Protein AF-A0A225WU17-F1 (afdb_monomer_lite)

Sequence (122 aa):
MVSLHHENFSYNLESVQRGAGGCVMAYMNGITTISKKMLLMAFPDIQKGDNGAKLASLAAKLLGQQLVVPGELCFHFDDTNSRIVSARYEADMLTPLLKLLQDVEEASIVLNSALGIHHWSS

Foldseek 3Di:
DFQPLFPDWDKDWDDWDQDPQQKIKTKIKIKGFCAPSSLCQFCVCLPDPPVVVVSVVLCVLRHRDIFTKIKMKIFHADPPPRDTPDIWIDIHPLVRLCVSVVDNVSSVSCCPTSNNGDTDDD

Secondary structure (DSSP, 8-state):
---TT-TTEEEEEEEEEE-GGGEEEEEEEEEEE--HHHHHHH-TTTTSHHHHHHHHHHHHHHTTPEEEEEEEEEEEEETTTTEEEEEEEEE--HHHHHHHH--HHHHHHHHTSTTS-PPP--

Radius of gyration: 17.22 Å; chains: 1; bounding box: 43×25×47 Å

Structure (mmCIF, N/CA/C/O backbone):
data_AF-A0A225WU17-F1
#
_entry.id   AF-A0A225WU17-F1
#
loop_
_atom_site.group_PDB
_atom_site.id
_atom_site.type_symbol
_atom_site.label_atom_id
_atom_site.label_alt_id
_atom_site.label_comp_id
_atom_site.label_asym_id
_atom_site.label_entity_id
_atom_site.label_seq_id
_atom_site.pdbx_PDB_ins_code
_atom_site.Cartn_x
_atom_site.Cartn_y
_atom_site.Cartn_z
_atom_site.occupancy
_atom_site.B_iso_or_equiv
_atom_site.auth_seq_id
_atom_site.auth_comp_id
_atom_site.auth_asym_id
_atom_site.auth_atom_id
_atom_site.pdbx_PDB_model_num
ATOM 1 N N . MET A 1 1 ? 11.611 2.889 -0.720 1.00 45.22 1 MET A N 1
ATOM 2 C CA . MET A 1 1 ? 11.847 2.272 0.604 1.00 45.22 1 MET A CA 1
ATOM 3 C C . MET A 1 1 ? 10.486 2.129 1.269 1.00 45.22 1 MET A C 1
ATOM 5 O O . MET A 1 1 ? 9.765 3.118 1.282 1.00 45.22 1 MET A O 1
ATOM 9 N N . VAL A 1 2 ? 10.092 0.930 1.716 1.00 48.41 2 V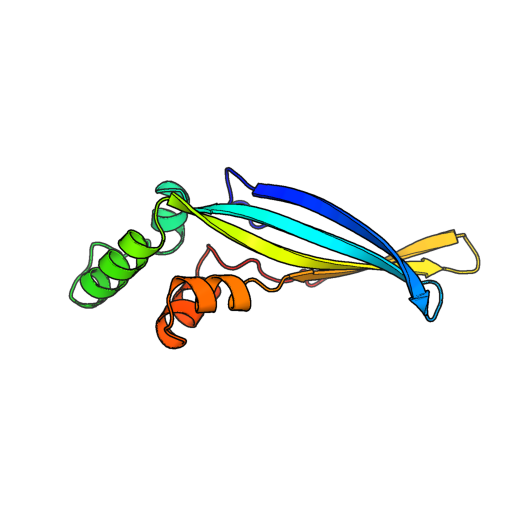AL A N 1
ATOM 10 C CA . VAL A 1 2 ? 8.849 0.746 2.494 1.00 48.41 2 VAL A CA 1
ATOM 11 C C . VAL A 1 2 ? 8.968 1.553 3.776 1.00 48.41 2 VAL A C 1
ATOM 13 O O . VAL A 1 2 ? 10.038 1.581 4.381 1.00 48.41 2 VAL A O 1
ATOM 16 N N . SER A 1 3 ? 7.886 2.230 4.150 1.00 48.53 3 SER A N 1
ATOM 17 C CA . SER A 1 3 ? 7.726 2.907 5.435 1.00 48.53 3 SER A CA 1
ATOM 18 C C . SER A 1 3 ? 8.344 2.075 6.576 1.00 48.53 3 SER A C 1
ATOM 20 O O . SER A 1 3 ? 8.054 0.885 6.708 1.00 48.53 3 SER A O 1
ATOM 22 N N . LEU A 1 4 ? 9.175 2.708 7.419 1.00 55.69 4 LEU A N 1
ATOM 23 C CA . LEU A 1 4 ? 9.822 2.120 8.612 1.00 55.69 4 LEU A CA 1
ATOM 24 C C . LEU A 1 4 ? 8.825 1.514 9.623 1.00 55.69 4 LEU A C 1
ATOM 26 O O . LEU A 1 4 ? 9.229 0.929 10.627 1.00 55.69 4 LEU A O 1
ATOM 30 N N . HIS A 1 5 ? 7.525 1.678 9.384 1.00 60.84 5 HIS A N 1
ATOM 31 C CA . HIS A 1 5 ? 6.455 1.356 10.310 1.00 60.84 5 HIS A CA 1
ATOM 32 C C . HIS A 1 5 ? 5.829 -0.025 10.085 1.00 60.84 5 HIS A C 1
ATOM 34 O O . HIS A 1 5 ? 5.174 -0.523 10.999 1.00 60.84 5 HIS A O 1
ATOM 40 N N . HIS A 1 6 ? 6.035 -0.674 8.931 1.00 58.34 6 HIS A N 1
ATOM 41 C CA . HIS A 1 6 ? 5.503 -2.020 8.695 1.00 58.34 6 HIS A CA 1
ATOM 42 C C . HIS A 1 6 ? 6.436 -3.102 9.254 1.00 58.34 6 HIS A C 1
ATOM 44 O O . HIS A 1 6 ? 7.456 -3.433 8.658 1.00 58.34 6 HIS A O 1
ATOM 50 N N . GLU A 1 7 ? 6.057 -3.699 10.385 1.00 63.69 7 GLU A N 1
ATOM 51 C CA . GLU A 1 7 ? 6.855 -4.750 11.042 1.00 63.69 7 GLU A CA 1
ATOM 52 C C . GLU A 1 7 ? 6.803 -6.097 10.308 1.00 63.69 7 GLU A C 1
ATOM 54 O O . GLU A 1 7 ? 7.759 -6.861 10.352 1.00 63.69 7 GLU A O 1
ATOM 59 N N . ASN A 1 8 ? 5.698 -6.371 9.608 1.00 67.38 8 ASN A N 1
ATOM 60 C CA . ASN A 1 8 ? 5.454 -7.622 8.889 1.00 67.38 8 ASN A CA 1
ATOM 61 C C . ASN A 1 8 ? 5.223 -7.342 7.405 1.00 67.38 8 ASN A C 1
ATOM 63 O O . ASN A 1 8 ? 4.150 -7.639 6.883 1.00 67.38 8 ASN A O 1
ATOM 67 N N . PHE A 1 9 ? 6.179 -6.683 6.752 1.00 74.81 9 PHE A N 1
ATOM 68 C CA . PHE A 1 9 ? 6.116 -6.429 5.316 1.00 74.81 9 PHE A CA 1
ATOM 69 C C . PHE A 1 9 ? 6.952 -7.458 4.555 1.00 74.81 9 PHE A C 1
ATOM 71 O O . PHE A 1 9 ? 8.141 -7.613 4.819 1.00 74.81 9 PHE A O 1
ATOM 78 N N . SER A 1 10 ? 6.344 -8.141 3.590 1.00 83.38 10 SER A N 1
ATOM 79 C CA . SER A 1 10 ? 7.046 -9.026 2.654 1.00 83.38 10 SER A CA 1
ATOM 80 C C . SER A 1 10 ? 6.680 -8.670 1.221 1.00 83.38 10 SER A C 1
ATOM 82 O O . SER A 1 10 ? 5.649 -8.048 0.982 1.00 83.38 10 SER A O 1
ATOM 84 N N . TYR A 1 11 ? 7.530 -9.045 0.270 1.00 82.88 11 TYR A N 1
ATOM 85 C CA . TYR A 1 11 ? 7.288 -8.821 -1.148 1.00 82.88 11 TYR A CA 1
ATOM 86 C C . TYR A 1 11 ? 7.380 -10.128 -1.911 1.00 82.88 11 TYR A C 1
ATOM 88 O O . TYR A 1 11 ? 8.378 -10.839 -1.803 1.00 82.88 11 TYR A O 1
ATOM 96 N N . ASN A 1 12 ? 6.375 -10.384 -2.737 1.00 88.81 12 ASN A N 1
ATOM 97 C CA . ASN A 1 12 ? 6.405 -11.450 -3.722 1.00 88.81 12 ASN A CA 1
ATOM 98 C C . ASN A 1 12 ? 6.597 -10.831 -5.099 1.00 88.81 12 ASN A C 1
ATOM 100 O O . ASN A 1 12 ? 5.781 -10.019 -5.528 1.00 88.81 12 ASN A O 1
ATOM 104 N N . LEU A 1 13 ? 7.674 -11.207 -5.784 1.00 90.25 13 LEU A N 1
ATOM 105 C CA . LEU A 1 13 ? 7.861 -10.867 -7.189 1.00 90.25 13 LEU A CA 1
ATOM 106 C C . LEU A 1 13 ? 6.945 -11.759 -8.028 1.00 90.25 13 LEU A C 1
ATOM 108 O O . LEU A 1 13 ? 7.077 -12.980 -7.993 1.00 90.25 13 LEU A O 1
ATOM 112 N N . GLU A 1 14 ? 6.031 -11.154 -8.774 1.00 93.25 14 GLU A N 1
ATOM 113 C CA . GLU A 1 14 ? 5.071 -11.886 -9.599 1.00 93.25 14 GLU A CA 1
ATOM 114 C C . GLU A 1 14 ? 5.588 -12.106 -11.013 1.00 93.25 14 GLU A C 1
ATOM 116 O O . GLU A 1 14 ? 5.507 -13.209 -11.551 1.00 93.25 14 GLU A O 1
ATOM 121 N N . SER A 1 15 ? 6.133 -11.059 -11.632 1.00 92.62 15 SER A N 1
ATOM 122 C CA . SER A 1 15 ? 6.717 -11.172 -12.963 1.00 92.62 15 SER A CA 1
ATOM 123 C C . SER A 1 15 ? 7.758 -10.093 -13.221 1.00 92.62 15 SER A C 1
ATOM 125 O O . SER A 1 15 ? 7.751 -9.028 -12.603 1.00 92.62 15 SER A O 1
ATOM 127 N N . VAL A 1 16 ? 8.658 -10.385 -14.158 1.00 93.62 16 VAL A N 1
ATOM 128 C CA . VAL A 1 16 ? 9.625 -9.431 -14.701 1.00 93.62 16 VAL A CA 1
ATOM 129 C C . VAL A 1 16 ? 9.513 -9.459 -16.211 1.00 93.62 16 VAL A C 1
ATOM 131 O O . VAL A 1 16 ? 9.494 -10.530 -16.819 1.00 93.62 16 VAL A O 1
ATOM 134 N N . GLN A 1 17 ? 9.424 -8.283 -16.816 1.00 93.25 17 GLN A N 1
ATOM 135 C CA . GLN A 1 17 ? 9.181 -8.123 -18.241 1.00 93.25 17 GLN A CA 1
ATOM 136 C C . GLN A 1 17 ? 10.062 -7.004 -18.797 1.00 93.25 17 GLN A C 1
ATOM 138 O O . GLN A 1 17 ? 10.405 -6.048 -18.100 1.00 93.25 17 GLN A O 1
ATOM 143 N N . ARG A 1 18 ? 10.439 -7.115 -20.074 1.00 87.19 18 ARG A N 1
ATOM 144 C CA . ARG A 1 18 ? 11.096 -6.010 -20.781 1.00 87.19 18 ARG A CA 1
ATOM 145 C C . ARG A 1 18 ? 10.033 -4.995 -21.190 1.00 87.19 18 ARG A C 1
ATOM 147 O O . ARG A 1 18 ? 9.121 -5.334 -21.938 1.00 87.19 18 ARG A O 1
ATOM 154 N N . GLY A 1 19 ? 10.159 -3.776 -20.684 1.00 80.44 19 GLY A N 1
ATOM 155 C CA . GLY A 1 19 ? 9.372 -2.621 -21.095 1.00 80.44 19 GLY A CA 1
ATOM 156 C C . GLY A 1 19 ? 9.949 -1.939 -22.338 1.00 80.44 19 GLY A C 1
ATOM 157 O O . GLY A 1 19 ? 10.966 -2.354 -22.900 1.00 80.44 19 GLY A O 1
ATOM 158 N N . ALA A 1 20 ? 9.290 -0.868 -22.774 1.00 78.88 20 ALA A N 1
ATOM 159 C CA . ALA A 1 20 ? 9.787 -0.020 -23.854 1.00 78.88 20 ALA A CA 1
ATOM 160 C C . ALA A 1 20 ? 11.040 0.770 -23.421 1.00 78.88 20 ALA A C 1
ATOM 162 O O . ALA A 1 20 ? 11.259 0.998 -22.232 1.00 78.88 20 ALA A O 1
ATOM 163 N N . GLY A 1 21 ? 11.860 1.195 -24.390 1.00 77.44 21 GLY A N 1
ATOM 164 C CA . GLY A 1 21 ? 12.985 2.110 -24.143 1.00 77.44 21 GLY A CA 1
ATOM 165 C C . GLY A 1 21 ? 14.038 1.585 -23.161 1.00 77.44 21 GLY A C 1
ATOM 166 O O . GLY A 1 21 ? 14.557 2.356 -22.363 1.00 77.44 21 GLY A O 1
ATOM 167 N N . GLY A 1 22 ? 14.291 0.272 -23.152 1.00 76.25 22 GLY A N 1
ATOM 168 C CA . GLY A 1 22 ? 15.276 -0.333 -22.251 1.00 76.25 22 GLY A CA 1
ATOM 169 C C . GLY A 1 22 ? 14.830 -0.435 -20.786 1.00 76.25 22 GLY A C 1
ATOM 170 O O . GLY A 1 22 ? 15.641 -0.831 -19.948 1.00 76.25 22 GLY A O 1
ATOM 171 N N . CYS A 1 23 ? 13.565 -0.122 -20.451 1.00 83.69 23 CYS A N 1
ATOM 172 C CA . CYS A 1 23 ? 13.056 -0.353 -19.096 1.00 83.69 23 CYS A CA 1
ATOM 173 C C . CYS A 1 23 ? 12.876 -1.855 -18.819 1.00 83.69 23 CYS A C 1
ATOM 175 O O . CYS A 1 23 ? 12.451 -2.631 -19.67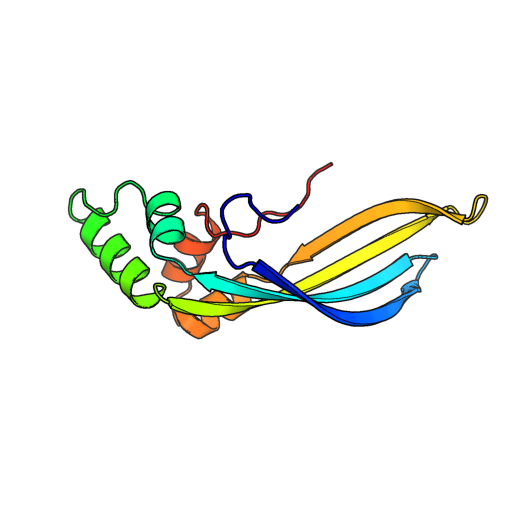7 1.00 83.69 23 CYS A O 1
ATOM 177 N N . VAL A 1 24 ? 13.159 -2.266 -17.586 1.00 90.81 24 VAL A N 1
ATOM 178 C CA . VAL A 1 24 ? 12.744 -3.553 -17.025 1.00 90.81 24 VAL A CA 1
ATOM 179 C C . VAL A 1 24 ? 11.636 -3.291 -16.014 1.00 90.81 24 VAL A C 1
ATOM 181 O O . VAL A 1 24 ? 11.866 -2.617 -15.011 1.00 90.81 24 VAL A O 1
ATOM 184 N N . MET A 1 25 ? 10.449 -3.831 -16.285 1.00 93.31 25 MET A N 1
ATOM 185 C CA . MET A 1 25 ? 9.290 -3.765 -15.398 1.00 93.31 25 MET A CA 1
ATOM 186 C C . MET A 1 25 ? 9.278 -4.992 -14.493 1.00 93.31 25 MET A C 1
ATOM 188 O O . MET A 1 25 ? 9.352 -6.122 -14.977 1.00 93.31 25 MET A O 1
ATOM 192 N N . ALA A 1 26 ? 9.145 -4.779 -13.192 1.00 92.94 26 ALA A N 1
ATOM 193 C CA . ALA A 1 26 ? 8.880 -5.820 -12.215 1.00 92.94 26 ALA A CA 1
ATOM 194 C C . ALA A 1 26 ? 7.534 -5.550 -11.539 1.00 92.94 26 ALA A C 1
ATOM 196 O O . ALA A 1 26 ? 7.288 -4.443 -11.064 1.00 92.94 26 ALA A O 1
ATOM 197 N N . TYR A 1 27 ? 6.684 -6.570 -11.488 1.00 93.19 27 TYR A N 1
ATOM 198 C CA . TYR A 1 27 ? 5.399 -6.537 -10.795 1.00 93.19 27 TYR A CA 1
ATOM 199 C C . TYR A 1 27 ? 5.524 -7.319 -9.499 1.00 93.19 27 TYR A C 1
ATOM 201 O O . TYR A 1 27 ? 6.027 -8.446 -9.498 1.00 93.19 27 TYR A O 1
ATOM 209 N N . MET A 1 28 ? 5.100 -6.720 -8.394 1.00 91.75 28 MET A N 1
ATOM 210 C CA . MET A 1 28 ? 5.302 -7.259 -7.057 1.00 91.75 28 MET A CA 1
ATOM 211 C C . MET A 1 28 ? 4.077 -7.047 -6.182 1.00 91.75 28 MET A C 1
ATOM 213 O O . MET A 1 28 ? 3.435 -6.009 -6.240 1.00 91.75 28 MET A O 1
ATOM 217 N N . ASN A 1 29 ? 3.802 -8.007 -5.311 1.00 91.69 29 ASN A N 1
ATOM 218 C CA . ASN A 1 29 ? 2.770 -7.892 -4.295 1.00 91.69 29 ASN A CA 1
ATOM 219 C C . ASN A 1 29 ? 3.418 -7.711 -2.926 1.00 91.69 29 ASN A C 1
ATOM 221 O O . ASN A 1 29 ? 4.102 -8.604 -2.421 1.00 91.69 29 ASN A O 1
ATOM 225 N N . GLY A 1 30 ? 3.205 -6.540 -2.332 1.00 89.38 30 GLY A N 1
ATOM 226 C CA . GLY A 1 30 ? 3.535 -6.260 -0.945 1.00 89.38 30 GLY A CA 1
ATOM 227 C C . GLY A 1 30 ? 2.484 -6.859 -0.024 1.00 89.38 30 GLY A C 1
ATOM 228 O O . GLY A 1 30 ? 1.306 -6.550 -0.147 1.00 89.38 30 GLY A O 1
ATOM 229 N N . ILE A 1 31 ? 2.880 -7.715 0.905 1.00 90.31 31 ILE A N 1
ATOM 230 C CA . ILE A 1 31 ? 1.967 -8.323 1.871 1.00 90.31 31 ILE A CA 1
ATOM 231 C C . ILE A 1 31 ? 2.281 -7.745 3.234 1.00 90.31 31 ILE A C 1
ATOM 233 O O . ILE A 1 31 ? 3.420 -7.821 3.702 1.00 90.31 31 ILE A O 1
ATOM 237 N N . THR A 1 32 ? 1.262 -7.194 3.886 1.00 88.75 32 THR A N 1
ATOM 238 C CA . THR A 1 32 ? 1.403 -6.660 5.234 1.00 88.75 32 THR A CA 1
ATOM 239 C C . THR A 1 32 ? 0.212 -6.981 6.110 1.00 88.75 32 THR A C 1
ATOM 241 O O . THR A 1 32 ? -0.927 -6.909 5.670 1.00 88.75 32 THR A O 1
ATOM 244 N N . THR A 1 33 ? 0.475 -7.346 7.363 1.00 92.81 33 THR A N 1
ATOM 245 C CA . THR A 1 33 ? -0.570 -7.520 8.380 1.00 92.81 33 THR A CA 1
ATOM 246 C C . THR A 1 33 ? -0.545 -6.330 9.325 1.00 92.81 33 THR A C 1
ATOM 248 O O . THR A 1 33 ? 0.487 -6.061 9.943 1.00 92.81 33 THR A O 1
ATOM 251 N N . ILE A 1 34 ? -1.668 -5.622 9.443 1.00 92.19 34 ILE A N 1
ATOM 252 C CA . ILE A 1 34 ? -1.764 -4.399 10.242 1.00 92.19 34 ILE A CA 1
ATOM 253 C C . ILE A 1 34 ? -1.702 -4.753 11.731 1.00 92.19 34 ILE A C 1
ATOM 255 O O . ILE A 1 34 ? -2.637 -5.318 12.302 1.00 92.19 34 ILE A O 1
ATOM 259 N N . SER A 1 35 ? -0.585 -4.414 12.375 1.00 91.75 35 SER A N 1
ATOM 260 C CA . SER A 1 35 ? -0.375 -4.671 13.799 1.00 91.75 35 SER A CA 1
ATOM 261 C C . SER A 1 35 ? -0.958 -3.558 14.676 1.00 91.75 35 SER A C 1
ATOM 263 O O . SER A 1 35 ? -1.157 -2.418 14.248 1.00 91.75 35 SER A O 1
ATOM 265 N N . LYS A 1 36 ? -1.168 -3.859 15.964 1.00 91.75 36 LYS A N 1
ATOM 266 C CA . LYS A 1 36 ? -1.566 -2.852 16.961 1.00 91.75 36 LYS A CA 1
ATOM 267 C C . LYS A 1 36 ? -0.581 -1.681 17.016 1.00 91.75 36 LYS A C 1
ATOM 269 O O . LYS A 1 36 ? -1.000 -0.538 17.165 1.00 91.75 36 LYS A O 1
ATOM 274 N N . LYS A 1 37 ? 0.721 -1.951 16.886 1.00 90.12 37 LYS A N 1
ATOM 275 C CA . LYS A 1 37 ? 1.754 -0.910 16.905 1.00 90.12 37 LYS A CA 1
ATOM 276 C C . LYS A 1 37 ? 1.643 0.013 15.692 1.00 90.12 37 LYS A C 1
ATOM 278 O O . LYS A 1 37 ? 1.741 1.224 15.858 1.00 90.12 37 LYS A O 1
ATOM 283 N N . MET A 1 38 ? 1.368 -0.536 14.509 1.00 89.44 38 MET A N 1
ATOM 284 C CA . MET A 1 38 ? 1.131 0.257 13.299 1.00 89.44 38 MET A CA 1
ATOM 285 C C . MET A 1 38 ? -0.058 1.208 13.461 1.00 89.44 38 MET A C 1
ATOM 287 O O . MET A 1 38 ? 0.041 2.378 13.107 1.00 89.44 38 MET A O 1
ATOM 291 N N . LEU A 1 39 ? -1.144 0.743 14.084 1.00 91.44 39 LEU A N 1
ATOM 292 C CA . LEU A 1 39 ? -2.320 1.574 14.361 1.00 91.44 39 LEU A CA 1
ATOM 293 C C . LEU A 1 39 ? -2.048 2.687 15.373 1.00 91.44 39 LEU A C 1
ATOM 295 O O . LEU A 1 39 ? -2.520 3.801 15.182 1.00 91.44 39 LEU A O 1
ATOM 299 N N . LEU A 1 40 ? -1.263 2.416 16.419 1.00 88.75 40 LEU A N 1
ATOM 300 C CA . LEU A 1 40 ? -0.871 3.446 17.389 1.00 88.75 40 LEU A CA 1
ATOM 301 C C . LEU A 1 40 ? 0.004 4.537 16.758 1.00 88.75 40 LEU A C 1
ATOM 303 O O . LEU A 1 40 ? -0.093 5.693 17.153 1.00 88.75 40 LEU A O 1
ATOM 307 N N . MET A 1 41 ? 0.839 4.181 15.777 1.00 87.00 41 MET A N 1
ATOM 308 C CA . MET A 1 41 ? 1.629 5.159 15.020 1.00 87.00 41 MET A CA 1
ATOM 309 C C . MET A 1 41 ? 0.767 5.953 14.033 1.00 87.00 41 MET A C 1
ATOM 311 O O . MET A 1 41 ? 0.968 7.152 13.875 1.00 87.00 41 MET A O 1
ATOM 315 N N . ALA A 1 42 ? -0.189 5.296 13.377 1.00 87.88 42 ALA A N 1
ATOM 316 C CA . ALA A 1 42 ? -1.073 5.923 12.399 1.00 87.88 42 ALA A CA 1
ATOM 317 C C . ALA A 1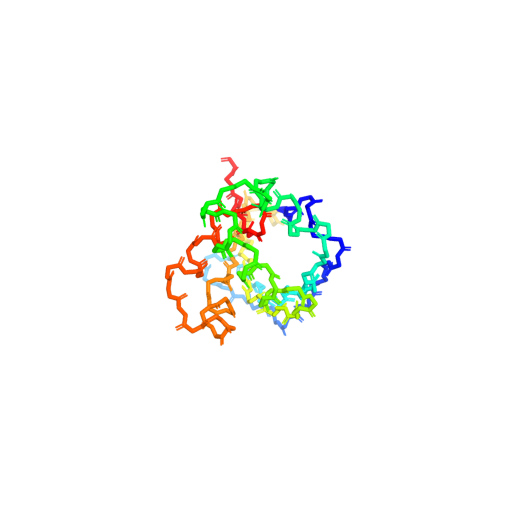 42 ? -2.117 6.849 13.033 1.00 87.88 42 ALA A C 1
ATOM 319 O O . ALA A 1 42 ? -2.466 7.874 12.452 1.00 87.88 42 ALA A O 1
ATOM 320 N N . PHE A 1 43 ? -2.590 6.501 14.229 1.00 88.81 43 PHE A N 1
ATOM 321 C CA . PHE A 1 43 ? -3.644 7.210 14.945 1.00 88.81 43 PHE A CA 1
ATOM 322 C C . PHE A 1 43 ? -3.208 7.500 16.391 1.00 88.81 43 PHE A C 1
ATOM 324 O O . PHE A 1 43 ? -3.743 6.908 17.331 1.00 88.81 43 PHE A O 1
ATOM 331 N N . PRO A 1 44 ? -2.239 8.406 16.611 1.00 82.12 44 PRO A N 1
ATOM 332 C CA . PRO A 1 44 ? -1.719 8.689 17.952 1.00 82.12 44 PRO A CA 1
ATOM 333 C C . PRO A 1 44 ? -2.784 9.263 18.901 1.00 82.12 44 PRO A C 1
ATOM 335 O O . PRO A 1 44 ? -2.725 9.042 20.108 1.00 82.12 44 PRO A O 1
ATOM 338 N N . ASP A 1 45 ? -3.799 9.944 18.362 1.00 81.06 45 ASP A N 1
ATOM 339 C CA . ASP A 1 45 ? -4.873 10.582 19.130 1.00 81.06 45 ASP A CA 1
ATOM 340 C C . ASP A 1 45 ? -6.141 9.718 19.268 1.00 81.06 45 ASP A C 1
ATOM 342 O O . ASP A 1 45 ? -7.212 10.234 19.584 1.00 81.06 45 ASP A O 1
ATOM 346 N N . ILE A 1 46 ? -6.044 8.394 19.085 1.00 77.31 46 ILE A N 1
ATOM 347 C CA . ILE A 1 46 ? -7.200 7.474 19.111 1.00 77.31 46 ILE A CA 1
ATOM 348 C C . ILE A 1 46 ? -8.040 7.535 20.399 1.00 77.31 46 ILE A C 1
ATOM 350 O O . ILE A 1 46 ? -9.191 7.114 20.412 1.00 77.31 46 ILE A O 1
ATOM 354 N N . GLN A 1 47 ? -7.477 8.064 21.488 1.00 69.69 47 GLN A N 1
ATOM 355 C CA . GLN A 1 47 ? -8.132 8.181 22.794 1.00 69.69 47 GLN A CA 1
ATOM 356 C C . GLN A 1 47 ? -8.699 9.586 23.086 1.00 69.69 47 GLN A C 1
ATOM 358 O O . GLN A 1 47 ? -9.189 9.817 24.190 1.00 69.69 47 GLN A O 1
ATOM 363 N N . LYS A 1 48 ? -8.636 10.544 22.145 1.00 71.12 48 LYS A N 1
ATOM 364 C CA . LYS A 1 48 ? -9.059 11.939 22.377 1.00 71.12 48 LYS A CA 1
ATOM 365 C C . LYS A 1 48 ? -10.395 12.285 21.700 1.00 71.12 48 LYS A C 1
ATOM 367 O O . LYS A 1 48 ? -10.456 12.438 20.483 1.00 71.12 48 LYS A O 1
ATOM 372 N N . GLY A 1 49 ? -11.432 12.522 22.510 1.00 64.94 49 GLY A N 1
ATOM 373 C CA . GLY A 1 49 ? -12.706 13.140 22.096 1.00 64.94 49 GLY A CA 1
ATOM 374 C C . GLY A 1 49 ? -13.505 12.365 21.036 1.00 64.94 49 GLY A C 1
ATOM 375 O O . GLY A 1 49 ? -13.233 11.195 20.773 1.00 64.94 49 GLY A O 1
ATOM 376 N N . ASP A 1 50 ? -14.481 13.030 20.408 1.00 65.19 50 ASP A N 1
ATOM 377 C CA . ASP A 1 50 ? -15.373 12.427 19.397 1.00 65.19 50 ASP A CA 1
ATOM 378 C C . ASP A 1 50 ? -14.619 11.923 18.152 1.00 65.19 50 ASP A C 1
ATOM 380 O O . ASP A 1 50 ? -14.951 10.874 17.595 1.00 65.19 50 ASP A O 1
ATOM 384 N N . ASN A 1 51 ? -13.535 12.602 17.759 1.00 70.62 51 ASN A N 1
ATOM 385 C CA . ASN A 1 51 ? -12.644 12.126 16.695 1.00 70.62 51 ASN A CA 1
ATOM 386 C C . ASN A 1 51 ? -11.938 10.814 17.082 1.00 70.62 51 ASN A C 1
ATOM 388 O O . ASN A 1 51 ? -11.721 9.958 16.224 1.00 70.62 51 ASN A O 1
ATOM 392 N N . GLY A 1 52 ? -11.638 10.617 18.369 1.00 79.56 52 GLY A N 1
ATOM 393 C CA . GLY A 1 52 ? -11.084 9.372 18.896 1.00 79.56 52 GLY A CA 1
ATOM 394 C C . GLY A 1 52 ? -12.021 8.183 18.693 1.00 79.56 52 GLY A C 1
ATOM 395 O O . GLY A 1 52 ? -11.563 7.114 18.303 1.00 79.56 52 GLY A O 1
ATOM 396 N N . ALA A 1 53 ? -13.338 8.365 18.840 1.00 84.31 53 ALA A N 1
ATOM 397 C CA . ALA A 1 53 ? -14.308 7.290 18.616 1.00 84.31 53 ALA A CA 1
ATOM 398 C C . ALA A 1 53 ? -14.332 6.814 17.149 1.00 84.31 53 ALA A C 1
ATOM 400 O O . ALA A 1 53 ? -14.319 5.606 16.895 1.00 84.31 53 ALA A O 1
ATOM 401 N N . LYS A 1 54 ? -14.295 7.744 16.178 1.00 86.31 54 LYS A N 1
ATOM 402 C CA . LYS A 1 54 ? -14.212 7.405 14.742 1.00 86.31 54 LYS A CA 1
ATOM 403 C C . LYS A 1 54 ? -12.902 6.682 14.421 1.00 86.31 54 LYS A C 1
ATOM 405 O O . LYS A 1 54 ? -12.927 5.628 13.787 1.00 86.31 54 LYS A O 1
ATOM 410 N N . LEU A 1 55 ? -11.769 7.196 14.906 1.00 89.19 55 LEU A N 1
ATOM 411 C CA . LEU A 1 55 ? -10.462 6.569 14.685 1.00 89.19 55 LEU A CA 1
ATOM 412 C C . LEU A 1 55 ? -10.342 5.203 15.378 1.00 89.19 55 LEU A C 1
ATOM 414 O O . LEU A 1 55 ? -9.738 4.292 14.820 1.00 89.19 55 LEU A O 1
ATOM 418 N N . ALA A 1 56 ? -10.945 5.025 16.555 1.00 90.00 56 ALA A N 1
ATOM 419 C CA . ALA A 1 56 ? -10.967 3.749 17.264 1.00 90.00 56 ALA A CA 1
ATOM 420 C C . ALA A 1 56 ? -11.793 2.697 16.512 1.00 90.00 56 ALA A C 1
ATOM 422 O O . ALA A 1 56 ? -11.350 1.556 16.382 1.00 90.00 56 ALA A O 1
ATOM 423 N N . SER A 1 57 ? -12.952 3.086 15.969 1.00 92.12 57 SER A N 1
ATOM 424 C CA . SER A 1 57 ? -13.762 2.226 15.095 1.00 92.12 57 SER A CA 1
ATOM 425 C C . SER A 1 57 ? -12.985 1.814 13.840 1.00 92.12 57 SER A C 1
ATOM 427 O O . SER A 1 57 ? -12.897 0.629 13.517 1.00 92.12 57 SER A O 1
ATOM 429 N N . LEU A 1 58 ? -12.331 2.775 13.180 1.00 94.06 58 LEU A N 1
ATOM 430 C CA . LEU A 1 58 ? -11.497 2.518 12.007 1.00 94.06 58 LEU A CA 1
ATOM 431 C C . LEU A 1 58 ? -10.318 1.587 12.333 1.00 94.06 58 LEU A C 1
ATOM 433 O O . LEU A 1 58 ? -10.075 0.611 11.626 1.00 94.06 58 LEU A O 1
ATOM 437 N N . ALA A 1 59 ? -9.617 1.818 13.443 1.00 93.56 59 ALA A N 1
ATOM 438 C CA . ALA A 1 59 ? -8.532 0.949 13.884 1.00 93.56 59 ALA A CA 1
ATOM 439 C C . ALA A 1 59 ? -9.002 -0.466 14.232 1.00 93.56 59 ALA A C 1
ATOM 441 O O . ALA A 1 59 ? -8.278 -1.422 13.957 1.00 93.56 59 ALA A O 1
ATOM 442 N N . ALA A 1 60 ? -10.208 -0.624 14.782 1.00 94.62 60 ALA A N 1
ATOM 443 C CA . ALA A 1 60 ? -10.789 -1.939 15.033 1.00 94.62 60 ALA A CA 1
ATOM 444 C C . ALA A 1 60 ? -11.052 -2.712 13.729 1.00 94.62 60 ALA A C 1
ATOM 446 O O . ALA A 1 60 ? -10.788 -3.911 13.684 1.00 94.62 60 ALA A O 1
ATOM 447 N N . LYS A 1 61 ? -11.499 -2.036 12.658 1.00 95.81 61 LYS A N 1
ATOM 448 C CA . LYS A 1 61 ? -11.661 -2.652 11.325 1.00 95.81 61 LYS A CA 1
ATOM 449 C C . LYS A 1 61 ? -10.325 -3.110 10.731 1.00 95.81 61 LYS A C 1
ATOM 451 O O . LYS A 1 61 ? -10.271 -4.138 10.063 1.00 95.81 61 LYS A O 1
ATOM 456 N N . LEU A 1 62 ? -9.260 -2.342 10.964 1.00 95.44 62 LEU A N 1
ATOM 457 C CA . LEU A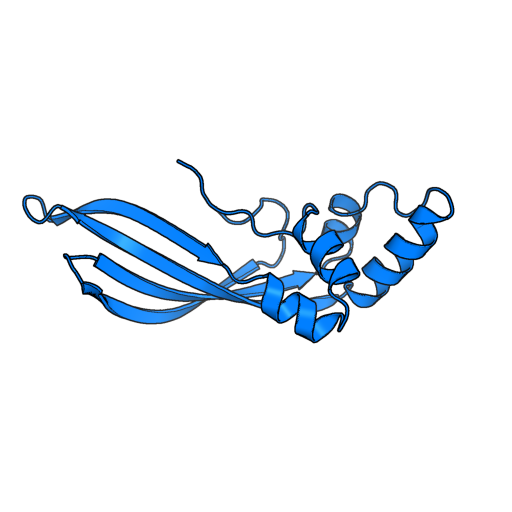 1 62 ? -7.937 -2.563 10.375 1.00 95.44 62 LEU A CA 1
ATOM 458 C C . LEU A 1 62 ? -7.087 -3.588 11.139 1.00 95.44 62 LEU A C 1
ATOM 460 O O . LEU A 1 62 ? -6.263 -4.266 10.531 1.00 95.44 62 LEU A O 1
ATOM 464 N N . LEU A 1 63 ? -7.241 -3.696 12.460 1.00 95.50 63 LEU A N 1
ATOM 465 C CA . LEU A 1 63 ? -6.379 -4.528 13.300 1.00 95.50 63 LEU A CA 1
ATOM 466 C C . LEU A 1 63 ? -6.395 -5.998 12.858 1.00 95.50 63 LEU A C 1
ATOM 468 O O . LEU A 1 63 ? -7.439 -6.639 12.806 1.00 95.50 63 LEU A O 1
ATOM 472 N N . GLY A 1 64 ? -5.208 -6.546 12.591 1.00 95.31 64 GLY A N 1
ATOM 473 C CA . GLY A 1 64 ? -5.032 -7.940 12.183 1.00 95.31 64 GLY A CA 1
ATOM 474 C C . GLY A 1 64 ? -5.376 -8.221 10.720 1.00 95.31 64 GLY A C 1
ATOM 475 O O . GLY A 1 64 ? -5.189 -9.351 10.276 1.00 95.31 64 GLY A O 1
ATOM 476 N N . GLN A 1 65 ? -5.830 -7.223 9.956 1.00 95.94 65 GLN A N 1
ATOM 477 C CA . GLN A 1 65 ? -6.106 -7.402 8.535 1.00 95.94 65 GLN A CA 1
ATOM 478 C C . GLN A 1 65 ? -4.808 -7.548 7.753 1.00 95.94 65 GLN A C 1
ATOM 480 O O . GLN A 1 65 ? -3.859 -6.781 7.940 1.00 95.94 65 GLN A O 1
ATOM 485 N N . GLN A 1 66 ? -4.789 -8.528 6.855 1.00 94.06 66 GLN A N 1
ATOM 486 C CA . GLN A 1 66 ? -3.716 -8.694 5.892 1.00 94.06 66 GLN A CA 1
ATOM 487 C C . GLN A 1 66 ? -4.096 -7.997 4.587 1.00 94.06 66 GLN A C 1
ATOM 489 O O . GLN A 1 66 ? -5.102 -8.330 3.964 1.00 94.06 66 GLN A O 1
ATOM 494 N N . LEU A 1 67 ? -3.276 -7.039 4.171 1.00 92.62 67 LEU A N 1
ATOM 495 C CA . LEU A 1 67 ? -3.399 -6.356 2.894 1.00 92.62 67 LEU A CA 1
ATOM 496 C C . LEU A 1 67 ? -2.385 -6.928 1.909 1.00 92.62 67 LEU A C 1
ATOM 498 O O . LEU A 1 67 ? -1.207 -7.082 2.237 1.00 92.62 67 LEU A O 1
ATOM 502 N N . VAL A 1 68 ? -2.860 -7.192 0.695 1.00 93.44 68 VAL A N 1
ATOM 503 C CA . VAL A 1 68 ? -2.019 -7.406 -0.482 1.00 93.44 68 VAL A CA 1
ATOM 504 C C . VAL A 1 68 ? -2.034 -6.101 -1.264 1.00 93.44 68 VAL A C 1
ATOM 506 O O . VAL A 1 68 ? -3.098 -5.648 -1.680 1.00 93.44 68 VAL A O 1
ATOM 509 N N . VAL A 1 69 ? -0.867 -5.487 -1.404 1.00 91.94 69 VAL A N 1
ATOM 510 C CA . VAL A 1 69 ? -0.639 -4.190 -2.033 1.00 91.94 69 VAL A CA 1
ATOM 511 C C . VAL A 1 69 ? 0.124 -4.423 -3.333 1.00 91.94 69 VAL A C 1
ATOM 513 O O . VAL A 1 69 ? 1.336 -4.665 -3.283 1.00 91.94 69 VAL A O 1
ATOM 516 N N . PRO A 1 70 ? -0.557 -4.377 -4.487 1.00 93.00 70 PRO A N 1
ATOM 517 C CA . PRO A 1 70 ? 0.105 -4.449 -5.777 1.00 93.00 70 PRO A CA 1
ATOM 518 C C . PRO A 1 70 ? 1.079 -3.292 -5.942 1.00 93.00 70 PRO A C 1
ATOM 520 O O . PRO A 1 70 ? 0.800 -2.162 -5.546 1.00 93.00 70 PRO A O 1
ATOM 523 N N . GLY A 1 71 ? 2.228 -3.575 -6.528 1.00 90.44 71 GLY A N 1
ATOM 524 C CA . GLY A 1 71 ? 3.239 -2.588 -6.829 1.00 90.44 71 GLY A CA 1
ATOM 525 C C . GLY A 1 71 ? 3.970 -2.914 -8.115 1.00 90.44 71 GLY A C 1
ATOM 526 O O . GLY A 1 71 ? 4.046 -4.063 -8.557 1.00 90.44 71 GLY A O 1
ATOM 527 N N . GLU A 1 72 ? 4.530 -1.873 -8.702 1.00 90.88 72 GLU A N 1
ATOM 528 C CA . GLU A 1 72 ? 5.339 -1.950 -9.901 1.00 90.88 72 GLU A CA 1
ATOM 529 C C . GLU A 1 72 ? 6.647 -1.192 -9.712 1.00 90.88 72 GLU A C 1
ATOM 531 O O . GLU A 1 72 ? 6.726 -0.176 -9.020 1.00 90.88 72 GLU A O 1
ATOM 536 N N . LEU A 1 73 ? 7.700 -1.726 -10.320 1.00 89.62 73 LEU A N 1
ATOM 537 C CA . LEU A 1 73 ? 9.042 -1.176 -10.281 1.00 89.62 73 LEU A CA 1
ATOM 538 C C . LEU A 1 73 ? 9.602 -1.148 -11.705 1.00 89.62 73 LEU A C 1
ATOM 540 O O . LEU A 1 73 ? 9.840 -2.201 -12.291 1.00 89.62 73 LEU A O 1
ATOM 544 N N . CYS A 1 74 ? 9.822 0.043 -12.262 1.00 90.25 74 CYS A N 1
ATOM 545 C CA . CYS A 1 74 ? 10.503 0.223 -13.549 1.00 90.25 74 CYS A CA 1
ATOM 546 C C . CYS A 1 74 ? 11.953 0.624 -13.312 1.00 90.25 74 CYS A C 1
ATOM 548 O O . CYS A 1 74 ? 12.216 1.678 -12.730 1.00 90.25 74 CYS A O 1
ATOM 550 N N . PHE A 1 75 ? 12.887 -0.181 -13.806 1.00 89.25 75 PHE A N 1
ATOM 551 C CA . PHE A 1 75 ? 14.300 0.171 -13.887 1.00 89.25 75 PHE A CA 1
ATOM 552 C C . PHE A 1 75 ? 14.636 0.648 -15.292 1.00 89.25 75 PHE A C 1
ATOM 554 O O . PHE A 1 75 ? 14.499 -0.125 -16.236 1.00 89.25 75 PHE A O 1
ATOM 561 N N . HIS A 1 76 ? 15.131 1.875 -15.432 1.00 88.38 76 HIS A N 1
ATOM 562 C CA . HIS A 1 76 ? 15.696 2.346 -16.696 1.00 88.38 76 HIS A CA 1
ATOM 563 C C . HIS A 1 76 ? 17.194 2.101 -16.725 1.00 88.38 76 HIS A C 1
ATOM 565 O O . HIS A 1 76 ? 17.903 2.435 -15.770 1.00 88.38 76 HIS A O 1
ATOM 571 N N . PHE A 1 77 ? 17.666 1.571 -17.847 1.00 84.19 77 PHE A N 1
ATOM 572 C CA . PHE A 1 77 ? 19.077 1.343 -18.103 1.00 84.19 77 PHE A CA 1
ATOM 573 C C . PHE A 1 77 ? 19.623 2.385 -19.078 1.00 84.19 77 PHE A C 1
ATOM 575 O O . PHE A 1 77 ? 18.939 2.833 -19.991 1.00 84.19 77 PHE A O 1
ATOM 582 N N . ASP A 1 78 ? 20.873 2.769 -18.863 1.00 81.25 78 ASP A N 1
ATOM 583 C CA . ASP A 1 78 ? 21.708 3.418 -19.863 1.00 81.25 78 ASP A CA 1
ATOM 584 C C . ASP A 1 78 ? 22.152 2.364 -20.886 1.00 81.25 78 ASP A C 1
ATOM 586 O O . ASP A 1 78 ? 22.865 1.415 -20.537 1.00 81.25 78 ASP A O 1
ATOM 590 N N . ASP A 1 79 ? 21.749 2.555 -22.143 1.00 73.88 79 ASP A N 1
ATOM 591 C CA . ASP A 1 79 ? 22.067 1.672 -23.272 1.00 73.88 79 ASP A CA 1
ATOM 592 C C . ASP A 1 79 ? 23.578 1.586 -23.572 1.00 73.88 79 ASP A C 1
ATOM 594 O O . ASP A 1 79 ? 24.046 0.615 -24.162 1.00 73.88 79 ASP A O 1
ATOM 598 N N . THR A 1 80 ? 24.361 2.577 -23.140 1.00 79.38 80 THR A N 1
ATOM 599 C CA . THR A 1 80 ? 25.804 2.704 -23.393 1.00 79.38 80 THR A CA 1
ATOM 600 C C . THR A 1 80 ? 26.633 1.886 -22.408 1.00 79.38 80 THR A C 1
ATOM 602 O O . THR A 1 80 ? 27.570 1.204 -22.817 1.00 79.38 80 THR A O 1
ATOM 605 N N . ASN A 1 81 ? 26.313 1.934 -21.109 1.00 78.69 81 ASN A N 1
ATOM 606 C CA . ASN A 1 81 ? 27.099 1.250 -20.072 1.00 78.69 81 ASN A CA 1
ATOM 607 C C . ASN A 1 81 ? 26.363 0.083 -19.396 1.00 78.69 81 ASN A C 1
ATOM 609 O O . ASN A 1 81 ? 26.928 -0.526 -18.486 1.00 78.69 81 ASN A O 1
ATOM 613 N N . SER A 1 82 ? 25.129 -0.242 -19.813 1.00 77.00 82 SER A N 1
ATOM 614 C CA . SER A 1 82 ? 24.284 -1.283 -19.197 1.00 77.00 82 SER A CA 1
ATOM 615 C C . SER A 1 82 ? 24.087 -1.084 -17.685 1.00 77.00 82 SER A C 1
ATOM 617 O O . SER A 1 82 ? 24.070 -2.040 -16.909 1.00 77.00 82 SER A O 1
ATOM 619 N N . ARG A 1 83 ? 23.967 0.173 -17.243 1.00 83.31 83 ARG A N 1
ATOM 620 C CA . ARG A 1 83 ? 23.794 0.544 -15.827 1.00 83.31 83 ARG A CA 1
ATOM 621 C C . ARG A 1 83 ? 22.398 1.087 -15.580 1.00 83.31 83 ARG A C 1
ATOM 623 O O . ARG A 1 83 ? 21.854 1.776 -16.432 1.00 83.31 83 ARG A O 1
ATOM 630 N N . ILE A 1 84 ? 21.847 0.831 -14.397 1.00 84.50 84 ILE A N 1
ATOM 631 C CA . ILE A 1 84 ? 20.579 1.435 -13.973 1.00 84.50 84 ILE A CA 1
ATOM 632 C C . ILE A 1 84 ? 20.803 2.936 -13.759 1.00 84.50 84 ILE A C 1
ATOM 634 O O . ILE A 1 84 ? 21.658 3.321 -12.962 1.00 84.50 84 ILE A O 1
ATOM 638 N N . VAL A 1 85 ? 20.029 3.769 -14.454 1.00 87.25 85 VAL A N 1
ATOM 639 C CA . VAL A 1 85 ? 20.055 5.237 -14.321 1.00 87.25 85 VAL A CA 1
ATOM 640 C C . VAL A 1 85 ? 18.885 5.776 -13.512 1.00 87.25 85 VAL A C 1
ATOM 642 O O . VAL A 1 85 ? 18.993 6.842 -12.914 1.00 87.25 85 VAL A O 1
ATOM 645 N N . SER A 1 86 ? 17.768 5.049 -13.463 1.00 87.00 86 SER A N 1
ATOM 646 C CA . SER A 1 86 ? 16.651 5.390 -12.586 1.00 87.00 86 SER A CA 1
ATOM 647 C C . SER A 1 86 ? 15.829 4.162 -12.219 1.00 87.00 86 SER A C 1
ATOM 649 O O . SER A 1 86 ? 15.799 3.170 -12.949 1.00 87.00 86 SER A O 1
ATOM 651 N N . ALA A 1 87 ? 15.152 4.250 -11.079 1.00 87.38 87 ALA A N 1
ATOM 652 C CA . ALA A 1 87 ? 14.138 3.302 -10.662 1.00 87.38 87 ALA A CA 1
ATOM 653 C C . ALA A 1 87 ? 12.890 4.081 -10.238 1.00 87.38 87 ALA A C 1
ATOM 655 O O . ALA A 1 87 ? 12.989 5.036 -9.468 1.00 87.38 87 ALA A O 1
ATOM 656 N N . ARG A 1 88 ? 11.723 3.677 -10.735 1.00 87.75 88 ARG A N 1
ATOM 657 C CA . ARG A 1 88 ? 10.422 4.216 -10.328 1.00 87.75 88 ARG A CA 1
ATOM 658 C C . ARG A 1 88 ? 9.634 3.106 -9.664 1.00 87.75 88 ARG A C 1
ATOM 660 O O . ARG A 1 88 ? 9.439 2.072 -10.289 1.00 87.75 88 ARG A O 1
ATOM 667 N N . TYR A 1 89 ? 9.189 3.344 -8.436 1.00 85.69 89 TYR A N 1
ATOM 668 C CA . TYR A 1 89 ? 8.332 2.430 -7.691 1.00 85.69 89 TYR A CA 1
ATOM 66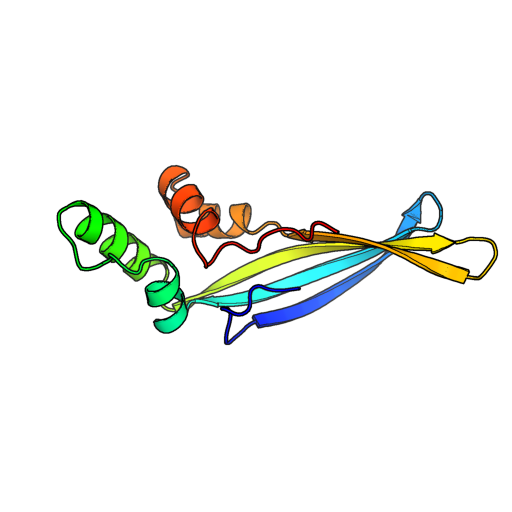9 C C . TYR A 1 89 ? 6.968 3.068 -7.456 1.00 85.69 89 TYR A C 1
ATOM 671 O O . TYR A 1 89 ? 6.903 4.177 -6.921 1.00 85.69 89 TYR A O 1
ATOM 679 N N . GLU A 1 90 ? 5.908 2.344 -7.792 1.00 87.50 90 GLU A N 1
ATOM 680 C CA . GLU A 1 90 ? 4.527 2.725 -7.509 1.00 87.50 90 GLU A CA 1
ATOM 681 C C . GLU A 1 90 ? 3.821 1.570 -6.789 1.00 87.50 90 GLU A C 1
ATOM 683 O O . GLU A 1 90 ? 4.114 0.399 -7.030 1.00 87.50 90 GLU A O 1
ATOM 688 N N . ALA A 1 91 ? 2.930 1.892 -5.850 1.00 87.81 91 ALA A N 1
ATOM 689 C CA . ALA A 1 91 ? 2.188 0.913 -5.064 1.00 87.81 91 ALA A CA 1
ATOM 690 C C . ALA A 1 91 ? 0.727 1.339 -4.935 1.00 87.81 91 ALA A C 1
ATOM 692 O O . ALA A 1 91 ? 0.436 2.467 -4.535 1.00 87.81 91 ALA A O 1
ATOM 693 N N . ASP A 1 92 ? -0.188 0.422 -5.221 1.00 91.19 92 ASP A N 1
ATOM 694 C CA . ASP A 1 92 ? -1.623 0.633 -5.101 1.00 91.19 92 ASP A CA 1
ATOM 695 C C . ASP A 1 92 ? -2.126 0.137 -3.745 1.00 91.19 92 ASP A C 1
ATOM 697 O O . ASP A 1 92 ? -2.620 -0.981 -3.582 1.00 91.19 92 ASP A O 1
ATOM 701 N N . MET A 1 93 ? -1.987 0.994 -2.738 1.00 89.44 93 MET A N 1
ATOM 702 C CA . MET A 1 93 ? -2.560 0.742 -1.418 1.00 89.44 93 MET A CA 1
ATOM 703 C C . MET A 1 93 ? -4.043 1.128 -1.334 1.00 89.44 93 MET A C 1
ATOM 705 O O . MET A 1 93 ? -4.757 0.660 -0.447 1.00 89.44 93 MET A O 1
ATOM 709 N N . LEU A 1 94 ? -4.532 1.961 -2.253 1.00 92.19 94 LEU A N 1
ATOM 710 C CA . LEU A 1 94 ? -5.907 2.444 -2.213 1.00 92.19 94 LEU A CA 1
ATOM 711 C C . LEU A 1 94 ? -6.896 1.319 -2.530 1.00 92.19 94 LEU A C 1
ATOM 713 O O . LEU A 1 94 ? -7.870 1.145 -1.800 1.00 92.19 94 LEU A O 1
ATOM 717 N N . THR A 1 95 ? -6.631 0.515 -3.561 1.00 94.19 95 THR A N 1
ATOM 718 C CA . THR A 1 95 ? -7.491 -0.612 -3.948 1.00 94.19 95 THR A CA 1
ATOM 719 C C . THR A 1 95 ? -7.750 -1.606 -2.806 1.00 94.19 95 THR A C 1
ATOM 721 O O . THR A 1 95 ? -8.923 -1.883 -2.521 1.00 94.19 95 THR A O 1
ATOM 724 N N . PRO A 1 96 ? -6.736 -2.145 -2.095 1.00 94.50 96 PRO A N 1
ATOM 725 C CA . PRO A 1 96 ? -6.989 -3.055 -0.979 1.00 94.50 96 PRO A CA 1
ATOM 726 C C . PRO A 1 96 ? -7.694 -2.376 0.206 1.00 94.50 96 PRO A C 1
ATOM 728 O O . PRO A 1 96 ? -8.508 -3.024 0.865 1.00 94.50 96 PRO A O 1
ATOM 731 N N . LEU A 1 97 ? -7.456 -1.082 0.454 1.00 95.38 97 LEU A N 1
ATOM 732 C CA . LEU A 1 97 ? -8.165 -0.334 1.500 1.00 95.38 97 LEU A CA 1
ATOM 733 C C . LEU A 1 97 ? -9.644 -0.131 1.166 1.00 95.38 97 LEU A C 1
ATOM 735 O O . LEU A 1 97 ? -10.493 -0.370 2.021 1.00 95.38 97 LEU A O 1
ATOM 739 N N . LEU A 1 98 ? -9.968 0.241 -0.074 1.00 96.69 98 LEU A N 1
ATOM 740 C CA . LEU A 1 98 ? -11.354 0.374 -0.529 1.00 96.69 98 LEU A CA 1
ATOM 741 C C . LEU A 1 98 ? -12.095 -0.961 -0.464 1.00 96.69 98 LEU A C 1
ATOM 743 O O . LEU A 1 98 ? -13.247 -1.006 -0.037 1.00 96.69 98 LEU A O 1
ATOM 747 N N . LYS A 1 99 ? -11.427 -2.061 -0.827 1.00 96.75 99 LYS A N 1
ATOM 748 C CA . LYS A 1 99 ? -12.001 -3.407 -0.718 1.00 96.75 99 LYS A CA 1
ATOM 749 C C . LYS A 1 99 ? -12.303 -3.793 0.734 1.00 96.75 99 LYS A C 1
ATOM 751 O O . LYS A 1 99 ? -13.318 -4.441 0.981 1.00 96.75 99 LYS A O 1
ATOM 756 N N . LEU A 1 100 ? -11.429 -3.418 1.670 1.00 96.88 100 LEU A N 1
ATOM 757 C CA . LEU A 1 100 ? -11.578 -3.724 3.093 1.00 96.88 100 LEU A CA 1
ATOM 758 C C . LEU A 1 100 ? -12.637 -2.848 3.777 1.00 96.88 100 LEU A C 1
ATOM 760 O O . LEU A 1 100 ? -13.473 -3.363 4.514 1.00 96.88 100 LEU A O 1
ATOM 764 N N . LEU A 1 101 ? -12.572 -1.533 3.572 1.00 96.50 101 LEU A N 1
ATOM 765 C CA . LEU A 1 101 ? -13.352 -0.551 4.330 1.00 96.50 101 LEU A CA 1
ATOM 766 C C . LEU A 1 101 ? -14.701 -0.240 3.681 1.00 96.50 101 LEU A C 1
ATOM 768 O O . LEU A 1 101 ? -15.626 0.156 4.382 1.00 96.50 101 LEU A O 1
ATOM 772 N N . GLN A 1 102 ? -14.813 -0.433 2.361 1.00 96.44 102 GLN A N 1
ATOM 773 C CA . GLN A 1 102 ? -15.996 -0.093 1.559 1.00 96.44 102 GLN A CA 1
ATOM 774 C C . GLN A 1 102 ? -16.437 1.374 1.706 1.00 96.44 102 GLN A C 1
ATOM 776 O O . GLN A 1 102 ? -17.581 1.718 1.423 1.00 96.44 102 GLN A O 1
ATOM 781 N N . ASP A 1 103 ? -15.508 2.239 2.116 1.00 96.75 103 ASP A N 1
ATOM 782 C CA . ASP A 1 103 ? -15.727 3.655 2.373 1.00 96.75 103 ASP A CA 1
ATOM 783 C C . ASP A 1 103 ? -14.494 4.452 1.918 1.00 96.75 103 ASP A C 1
ATOM 785 O O . ASP A 1 103 ? -13.359 4.179 2.321 1.00 96.75 103 ASP A O 1
ATOM 789 N N . VAL A 1 104 ? -14.717 5.419 1.025 1.00 96.00 104 VAL A N 1
ATOM 790 C CA . VAL A 1 104 ? -13.649 6.230 0.418 1.00 96.00 104 VAL A CA 1
ATOM 791 C C . VAL A 1 104 ? -13.053 7.216 1.423 1.00 96.00 104 VAL A C 1
ATOM 793 O O . VAL A 1 104 ? -11.855 7.496 1.366 1.00 96.00 104 VAL A O 1
ATOM 796 N N . GLU A 1 105 ? -13.858 7.739 2.348 1.00 95.19 105 GLU A N 1
ATOM 797 C CA . GLU A 1 105 ? -13.396 8.680 3.366 1.00 95.19 105 GLU A CA 1
ATOM 798 C C . GLU A 1 105 ? -12.488 7.963 4.371 1.00 95.19 105 GLU A C 1
ATOM 800 O O . GLU A 1 105 ? -11.375 8.418 4.636 1.00 95.19 105 GLU A O 1
ATOM 805 N N . GLU A 1 106 ? -12.908 6.798 4.868 1.00 94.88 106 GLU A N 1
ATOM 806 C CA . GLU A 1 106 ? -12.091 5.956 5.742 1.00 94.88 106 GLU A CA 1
ATOM 807 C C . GLU A 1 106 ? -10.803 5.501 5.042 1.00 94.88 106 GLU A C 1
ATOM 809 O O . GLU A 1 106 ? -9.724 5.599 5.628 1.00 94.88 106 GLU A O 1
ATOM 814 N N . ALA A 1 107 ? -10.875 5.067 3.777 1.00 95.12 107 ALA A N 1
ATOM 815 C CA . ALA A 1 107 ? -9.689 4.680 3.010 1.00 95.12 107 ALA A CA 1
ATOM 816 C C . ALA A 1 107 ? -8.709 5.849 2.825 1.00 95.12 107 ALA A C 1
ATOM 818 O O . ALA A 1 107 ? -7.500 5.665 2.976 1.00 95.12 107 ALA A O 1
ATOM 819 N N . SER A 1 108 ? -9.217 7.058 2.566 1.00 92.88 108 SER A N 1
ATOM 820 C CA . SER A 1 108 ? -8.403 8.274 2.471 1.00 92.88 108 SER A CA 1
ATOM 821 C C . SER A 1 108 ? -7.730 8.621 3.802 1.00 92.88 108 SER A C 1
ATOM 823 O O . SER A 1 108 ? -6.545 8.956 3.824 1.00 92.88 108 SER A O 1
ATOM 825 N N . ILE A 1 109 ? -8.435 8.481 4.931 1.00 92.12 109 ILE A N 1
ATOM 826 C CA . ILE A 1 109 ? -7.855 8.689 6.269 1.00 92.12 109 ILE A CA 1
ATOM 827 C C . ILE A 1 109 ? -6.680 7.732 6.502 1.00 92.12 109 ILE A C 1
ATOM 829 O O . ILE A 1 109 ? -5.623 8.158 6.968 1.00 92.12 109 ILE A O 1
ATOM 833 N N . VAL A 1 110 ? -6.834 6.450 6.155 1.00 92.31 110 VAL A N 1
ATOM 834 C CA . VAL A 1 110 ? -5.756 5.461 6.310 1.00 92.31 110 VAL A CA 1
ATOM 835 C C . VAL A 1 110 ? -4.586 5.763 5.379 1.00 92.31 110 VAL A C 1
ATOM 837 O O . VAL A 1 110 ? -3.439 5.734 5.827 1.00 92.31 110 VAL A O 1
ATOM 840 N N . LEU A 1 111 ? -4.855 6.084 4.113 1.00 90.19 111 LEU A N 1
ATOM 841 C CA . LEU A 1 111 ? -3.820 6.359 3.114 1.00 90.19 111 LEU A CA 1
ATOM 842 C C . LEU A 1 111 ? -2.964 7.585 3.473 1.00 90.19 111 LEU A C 1
ATOM 844 O O . LEU A 1 111 ? -1.772 7.603 3.181 1.00 90.19 111 LEU A O 1
ATOM 848 N N . ASN A 1 112 ? -3.555 8.580 4.138 1.00 89.31 112 ASN A N 1
ATOM 849 C CA . ASN A 1 112 ? -2.862 9.783 4.609 1.00 89.31 112 ASN A CA 1
ATOM 850 C C . ASN A 1 112 ? -2.225 9.632 6.006 1.00 89.31 112 ASN A C 1
ATOM 852 O O . ASN A 1 112 ? -1.679 10.595 6.542 1.00 89.31 112 ASN A O 1
ATOM 856 N N . SER A 1 113 ? -2.305 8.447 6.616 1.00 88.50 113 SER A N 1
ATOM 857 C CA . SER A 1 113 ? -1.675 8.138 7.905 1.00 88.50 113 SER A CA 1
ATOM 858 C C . SER A 1 113 ? -0.307 7.467 7.724 1.00 88.50 113 SER A C 1
ATOM 860 O O . SER A 1 113 ? 0.092 7.129 6.613 1.00 88.50 113 SER A O 1
ATOM 862 N N . ALA A 1 114 ? 0.383 7.159 8.827 1.00 85.31 114 ALA A N 1
ATOM 863 C CA . ALA A 1 114 ? 1.645 6.407 8.802 1.00 85.31 114 ALA A CA 1
ATOM 864 C C . ALA A 1 114 ? 1.537 4.975 8.218 1.00 85.31 114 ALA A C 1
ATOM 866 O O . ALA A 1 114 ? 2.565 4.330 7.998 1.00 85.31 114 ALA A O 1
ATOM 867 N N . LEU A 1 115 ? 0.315 4.467 7.989 1.00 84.50 115 LEU A N 1
ATOM 868 C CA . LEU A 1 115 ? 0.070 3.217 7.260 1.00 84.50 115 LEU A CA 1
ATOM 869 C C . LEU A 1 115 ? 0.228 3.367 5.746 1.00 84.50 115 LEU A C 1
ATOM 871 O O . LEU A 1 115 ? 0.476 2.366 5.084 1.00 84.50 115 LEU A O 1
ATOM 875 N N . GLY A 1 116 ? 0.068 4.572 5.196 1.00 78.75 116 GLY A N 1
ATOM 876 C CA . GLY A 1 116 ? 0.219 4.815 3.768 1.00 78.75 116 GLY A CA 1
ATOM 877 C C . GLY A 1 116 ? 1.612 4.424 3.275 1.00 78.75 116 GLY A C 1
ATOM 878 O O . GLY A 1 116 ? 2.631 4.839 3.834 1.00 78.75 116 GLY A O 1
ATOM 879 N N . ILE A 1 117 ? 1.683 3.640 2.196 1.00 68.38 117 ILE A N 1
ATOM 880 C CA . ILE A 1 117 ? 2.944 3.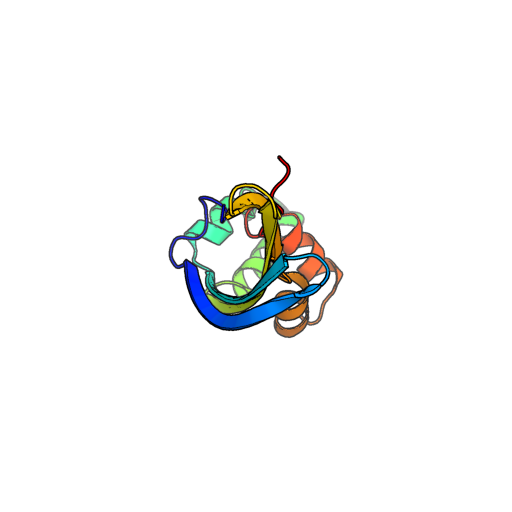427 1.482 1.00 68.38 117 ILE A CA 1
ATOM 881 C C . ILE A 1 117 ? 3.165 4.645 0.590 1.00 68.38 117 ILE A C 1
ATOM 883 O O . ILE A 1 117 ? 2.625 4.735 -0.510 1.00 68.38 117 ILE A O 1
ATOM 887 N N . HIS A 1 118 ? 3.940 5.607 1.082 1.00 60.84 118 HIS A N 1
ATOM 888 C CA . HIS A 1 118 ? 4.287 6.784 0.296 1.00 60.84 118 HIS A CA 1
ATOM 889 C C . HIS A 1 118 ? 5.296 6.450 -0.809 1.00 60.84 118 HIS A C 1
ATOM 891 O O . HIS A 1 118 ? 6.184 5.606 -0.648 1.00 60.84 118 HIS A O 1
ATOM 897 N N . HIS A 1 119 ? 5.140 7.143 -1.939 1.00 50.84 119 HIS A N 1
ATOM 898 C CA . HIS A 1 119 ? 6.016 7.038 -3.097 1.00 50.84 119 HIS A CA 1
ATOM 899 C C . HIS A 1 119 ? 7.461 7.429 -2.749 1.00 50.84 119 HIS A C 1
ATOM 901 O O . HIS A 1 119 ? 7.727 8.229 -1.850 1.00 50.84 119 HIS A O 1
ATOM 907 N N . TRP A 1 120 ? 8.411 6.950 -3.541 1.00 39.25 120 TRP A N 1
ATOM 908 C CA . TRP A 1 120 ? 9.774 7.472 -3.567 1.00 39.25 120 TRP A CA 1
ATOM 909 C C . TRP A 1 120 ? 9.807 8.801 -4.344 1.00 39.25 120 TRP A C 1
ATOM 911 O O . TRP A 1 120 ? 9.479 8.808 -5.526 1.00 39.25 120 TRP A O 1
ATOM 921 N N . SER A 1 121 ? 10.213 9.910 -3.718 1.00 30.78 121 SER A N 1
ATOM 922 C CA . SER A 1 121 ? 10.755 11.064 -4.451 1.00 30.78 121 SER A CA 1
ATOM 923 C C . SER A 1 121 ? 12.263 11.105 -4.230 1.00 30.78 121 SER A C 1
ATOM 925 O O . SER A 1 121 ? 12.709 11.269 -3.093 1.00 30.78 121 SER A O 1
ATOM 927 N N . SER A 1 122 ? 13.017 10.909 -5.313 1.00 32.84 122 SER A N 1
ATOM 928 C CA . SER A 1 122 ? 14.414 11.345 -5.409 1.00 32.84 122 SER A CA 1
ATOM 929 C C . SER A 1 122 ? 14.523 12.858 -5.295 1.00 32.84 122 SER A C 1
ATOM 931 O O . SER A 1 122 ? 13.575 13.541 -5.744 1.00 32.84 122 SER A O 1
#

pLDDT: mean 84.05, std 13.82, range [30.78, 96.88]

Organism: NCBI:txid4795